Protein AF-A0A533YAJ2-F1 (afdb_monomer)

Secondary structure (DSSP, 8-st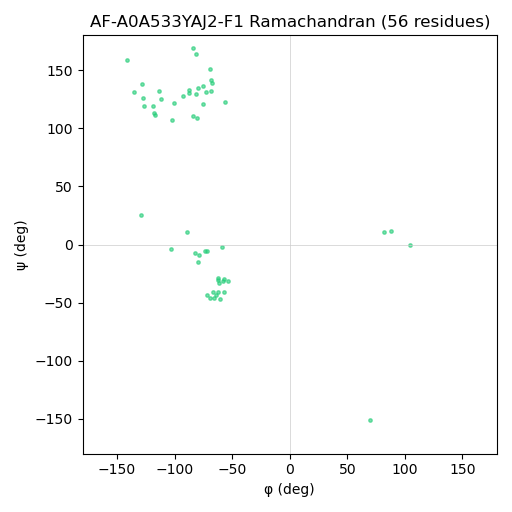ate):
-PPEEEEPPEEE-S--GGGTSSS-EEE--HHHHHHHHHTT-EEEEPP--S-HHHHTT-

Sequence (58 aa):
MKPIIGVTPDFNAGDREDMGGREPTYFLRARYLRAIQELGGVPLILPLTGDRALQRHL

pLDDT: mean 88.33, std 8.14, range [66.44, 98.25]

Solvent-accessible surface area (backbone atoms only — not comparable to full-atom values): 3740 Å² total; per-residue (Å²): 135,64,54,78,43,81,39,76,60,49,82,42,80,17,84,43,70,95,74,77,22,80,56,69,40,77,45,74,64,66,68,61,53,46,57,38,44,78,74,55,32,44,72,40,80,50,84,91,68,92,48,70,72,61,64,76,78,110

Nearest PDB structures (foldseek):
  6vtv-assembly1_A  TM=8.027E-01  e=1.365E-02  Escherichia coli K-12
  3eye-assembly1_A  TM=4.833E-01  e=2.261E+00  Escherichia coli O157:H7
  8hmz-assembly1_B  TM=2.374E-01  e=2.422E+00  Homo sapiens

Mean predicted aligned error: 5.06 Å

Radius of gyration: 13.95 Å; Cα contacts (8 Å, |Δi|>4): 71; chains: 1; bounding box: 25×32×36 Å

Structure (mmCIF, N/CA/C/O backbone):
data_AF-A0A533YAJ2-F1
#
_entry.id   AF-A0A533YAJ2-F1
#
loop_
_atom_site.group_PDB
_atom_site.id
_atom_site.type_symbol
_atom_site.label_atom_id
_atom_site.label_alt_id
_atom_site.label_comp_id
_atom_site.label_a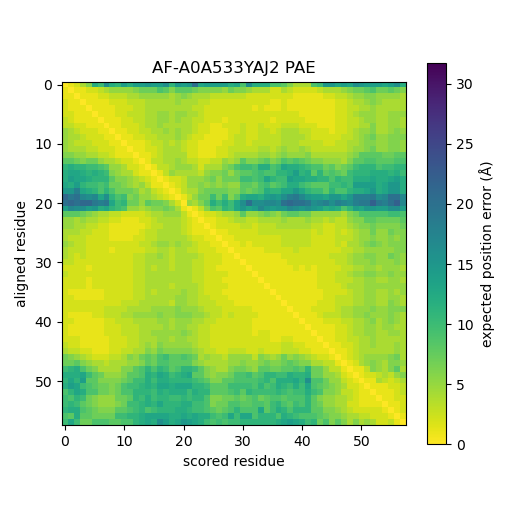sym_id
_atom_site.label_entity_id
_atom_site.label_seq_id
_atom_site.pdbx_PDB_ins_code
_atom_site.Cartn_x
_atom_site.Cartn_y
_atom_site.Cartn_z
_atom_site.occupancy
_atom_site.B_iso_or_equiv
_atom_site.auth_seq_id
_atom_site.auth_comp_id
_atom_site.auth_asym_id
_atom_site.auth_atom_id
_atom_site.pdbx_PDB_model_num
ATOM 1 N N . MET A 1 1 ? -12.969 -0.440 19.384 1.00 88.44 1 MET A N 1
ATOM 2 C CA . MET A 1 1 ? -12.019 -1.170 18.511 1.00 88.44 1 MET A CA 1
ATOM 3 C C . MET A 1 1 ? -11.769 -0.334 17.267 1.00 88.44 1 MET A C 1
ATOM 5 O O . MET A 1 1 ? -12.728 0.253 16.784 1.00 88.44 1 MET A O 1
ATOM 9 N N . LYS A 1 2 ? -10.527 -0.245 16.775 1.00 94.81 2 LYS A N 1
ATOM 10 C CA . LYS A 1 2 ? -10.235 0.430 15.498 1.00 94.81 2 LYS A CA 1
ATOM 11 C C . LYS A 1 2 ? -10.378 -0.577 14.346 1.00 94.81 2 LYS A C 1
ATOM 13 O O . LYS A 1 2 ? -9.861 -1.684 14.501 1.00 94.81 2 LYS A O 1
ATOM 18 N N . PRO A 1 3 ? -11.065 -0.249 13.237 1.00 97.50 3 PRO A N 1
ATOM 19 C CA . PRO A 1 3 ? -11.177 -1.155 12.097 1.00 97.50 3 PRO A CA 1
ATOM 20 C C . PRO A 1 3 ? -9.817 -1.335 11.411 1.00 97.50 3 PRO A C 1
ATOM 22 O O . PRO A 1 3 ? -9.077 -0.365 11.239 1.00 97.50 3 PRO A O 1
ATOM 25 N N . ILE A 1 4 ? -9.502 -2.570 11.017 1.00 97.31 4 ILE A N 1
ATOM 26 C CA . ILE A 1 4 ? -8.325 -2.890 10.200 1.00 97.31 4 ILE A CA 1
ATOM 27 C C . ILE A 1 4 ? -8.754 -2.867 8.737 1.00 97.31 4 ILE A C 1
ATOM 29 O O . ILE A 1 4 ? -9.728 -3.524 8.374 1.00 97.31 4 ILE A O 1
ATOM 33 N N . ILE A 1 5 ? -8.032 -2.115 7.910 1.00 96.44 5 ILE A N 1
ATOM 34 C CA . ILE A 1 5 ? -8.328 -1.966 6.485 1.00 96.44 5 ILE A CA 1
ATOM 35 C C . ILE A 1 5 ? -7.145 -2.501 5.683 1.00 96.44 5 ILE A C 1
ATOM 37 O O . ILE A 1 5 ? -6.056 -1.927 5.725 1.00 96.44 5 ILE A O 1
ATOM 41 N N . GLY A 1 6 ? -7.366 -3.598 4.959 1.00 93.88 6 GLY A N 1
ATOM 42 C CA . GLY A 1 6 ? -6.400 -4.132 4.004 1.00 93.88 6 GLY A CA 1
ATOM 43 C C . GLY A 1 6 ? -6.248 -3.201 2.802 1.00 93.88 6 GLY A C 1
ATOM 44 O O . GLY A 1 6 ? -7.243 -2.758 2.230 1.00 93.88 6 GLY A O 1
ATOM 45 N N . VAL A 1 7 ? -5.008 -2.902 2.420 1.00 94.44 7 VAL A N 1
ATOM 46 C CA . VAL A 1 7 ? -4.683 -2.054 1.269 1.00 94.44 7 VAL A CA 1
ATOM 47 C C . VAL A 1 7 ? -3.728 -2.808 0.354 1.00 94.44 7 VAL A C 1
ATOM 49 O O . VAL A 1 7 ? 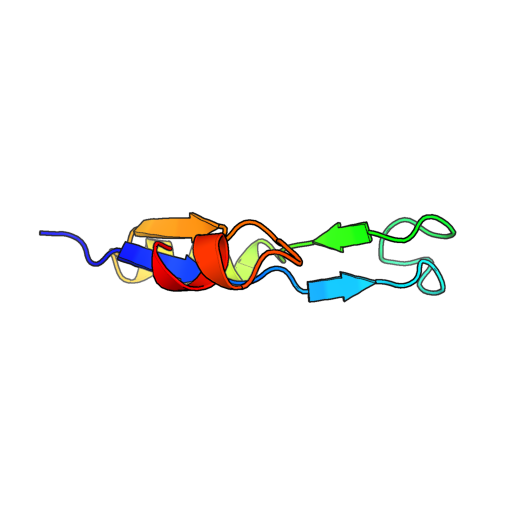-2.622 -3.173 0.757 1.00 94.44 7 VAL A O 1
ATOM 52 N N . THR A 1 8 ? -4.150 -3.037 -0.886 1.00 92.38 8 THR A N 1
ATOM 53 C CA . THR A 1 8 ? -3.293 -3.603 -1.929 1.00 92.38 8 THR A CA 1
ATOM 54 C C . THR A 1 8 ? -2.393 -2.513 -2.515 1.00 92.38 8 THR A C 1
ATOM 56 O O . THR A 1 8 ? -2.891 -1.422 -2.804 1.00 92.38 8 THR A O 1
ATOM 5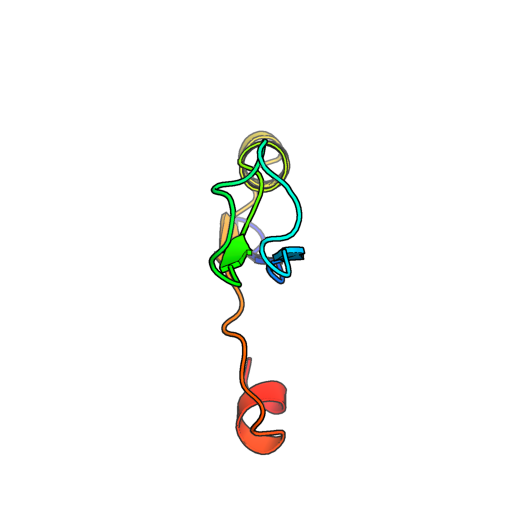9 N N . PRO A 1 9 ? -1.091 -2.770 -2.705 1.00 91.19 9 PRO A N 1
ATOM 60 C CA . PRO A 1 9 ? -0.214 -1.839 -3.405 1.00 91.19 9 PRO A CA 1
ATOM 61 C C . PRO A 1 9 ? -0.551 -1.749 -4.901 1.00 91.19 9 PRO A C 1
ATOM 63 O O . PRO A 1 9 ? -1.013 -2.717 -5.506 1.00 91.19 9 PRO A O 1
ATOM 66 N N . ASP A 1 10 ? -0.280 -0.585 -5.489 1.00 89.50 10 ASP A N 1
ATOM 67 C CA . ASP A 1 10 ? -0.300 -0.362 -6.937 1.00 89.50 10 ASP A CA 1
ATOM 68 C C . ASP A 1 10 ? 1.016 -0.842 -7.570 1.00 89.50 10 ASP A C 1
ATOM 70 O O . ASP A 1 10 ? 2.024 -1.019 -6.880 1.00 89.50 10 ASP A O 1
ATOM 74 N N . PHE A 1 11 ? 1.028 -1.009 -8.895 1.00 88.50 11 PHE A N 1
ATOM 75 C CA . PHE A 1 11 ? 2.215 -1.374 -9.669 1.00 88.50 11 PHE A CA 1
ATOM 76 C C . PHE A 1 11 ? 2.648 -0.239 -10.600 1.00 88.50 11 PHE A C 1
ATOM 78 O O . PHE A 1 11 ? 1.837 0.328 -11.333 1.00 88.50 11 PHE A O 1
ATOM 85 N N . ASN A 1 12 ? 3.940 0.070 -10.585 1.00 88.62 12 ASN A N 1
ATOM 86 C CA . ASN A 1 12 ? 4.610 0.888 -11.585 1.00 88.62 12 ASN A CA 1
ATOM 87 C C . ASN A 1 12 ? 5.575 -0.018 -12.361 1.00 88.62 12 ASN A C 1
ATOM 89 O O . ASN A 1 12 ? 6.437 -0.644 -11.749 1.00 88.62 12 ASN A O 1
ATOM 93 N N . ALA A 1 13 ? 5.463 -0.070 -13.691 1.00 89.75 13 ALA A N 1
ATOM 94 C CA . ALA A 1 13 ? 6.351 -0.877 -14.534 1.00 89.75 13 ALA A CA 1
ATOM 95 C C . ALA A 1 13 ? 7.766 -0.281 -14.668 1.00 89.75 13 ALA A C 1
ATOM 97 O O . ALA A 1 13 ? 8.644 -0.902 -15.262 1.00 89.75 13 ALA A O 1
ATOM 98 N N . GLY A 1 14 ? 7.980 0.914 -14.117 1.00 87.88 14 GLY A N 1
ATOM 99 C CA . GLY A 1 14 ? 9.235 1.652 -14.196 1.00 87.88 14 GLY A CA 1
ATOM 100 C C . GLY A 1 14 ? 9.346 2.544 -15.437 1.00 87.88 14 GLY A C 1
ATOM 101 O O . GLY A 1 14 ? 10.408 3.082 -15.743 1.00 87.88 14 GLY A O 1
ATOM 102 N N . ASP A 1 15 ? 8.242 2.731 -16.156 1.00 85.31 15 ASP A N 1
ATOM 103 C CA . ASP A 1 15 ? 8.106 3.660 -17.282 1.00 85.31 15 ASP A CA 1
ATOM 104 C C . ASP A 1 15 ? 7.828 5.105 -16.828 1.00 85.31 15 ASP A C 1
ATOM 106 O O . ASP A 1 15 ? 7.863 6.041 -17.627 1.00 85.31 15 ASP A O 1
ATOM 110 N N . ARG A 1 16 ? 7.592 5.299 -15.527 1.00 80.25 16 ARG A N 1
ATOM 111 C CA . ARG A 1 16 ? 7.301 6.593 -14.911 1.00 80.25 16 ARG A CA 1
ATOM 112 C C . ARG A 1 16 ? 8.500 7.186 -14.180 1.00 80.25 16 ARG A C 1
ATOM 114 O O . ARG A 1 16 ? 8.836 6.778 -13.065 1.00 80.25 16 ARG A O 1
ATOM 121 N N . GLU A 1 17 ? 9.089 8.218 -14.778 1.00 75.75 17 GLU A N 1
ATOM 122 C CA . GLU A 1 17 ? 10.219 8.963 -14.202 1.00 75.75 17 GLU A CA 1
ATOM 123 C C . GLU A 1 17 ? 9.866 9.646 -12.869 1.00 75.75 17 GLU A C 1
ATOM 125 O O . GLU A 1 17 ? 10.694 9.691 -11.962 1.00 75.75 17 GLU A O 1
ATOM 130 N N . ASP A 1 18 ? 8.616 10.094 -12.697 1.00 79.69 18 ASP A N 1
ATOM 131 C CA . ASP A 1 18 ? 8.128 10.752 -11.474 1.00 79.69 18 ASP A CA 1
ATOM 132 C C . ASP A 1 18 ? 7.948 9.800 -10.275 1.00 79.69 18 ASP A C 1
ATOM 134 O O . ASP A 1 18 ? 7.619 10.239 -9.171 1.00 79.69 18 ASP A O 1
ATOM 138 N N . MET A 1 19 ? 8.132 8.494 -10.487 1.00 73.94 19 MET A N 1
ATOM 139 C CA . MET A 1 19 ? 7.821 7.426 -9.530 1.00 73.94 19 MET A CA 1
ATOM 140 C C . MET A 1 19 ? 8.990 6.450 -9.316 1.00 73.94 19 MET A C 1
ATOM 142 O O . MET A 1 19 ? 8.762 5.303 -8.939 1.00 73.94 19 MET A O 1
ATOM 146 N N . GLY A 1 20 ? 10.232 6.896 -9.539 1.00 66.44 20 GLY A N 1
ATOM 147 C CA . GLY A 1 20 ? 11.444 6.101 -9.283 1.00 66.44 20 GLY A CA 1
ATOM 148 C C . GLY A 1 20 ? 12.130 5.534 -10.530 1.00 66.44 20 GLY A C 1
ATOM 149 O O . GLY A 1 20 ? 13.186 4.920 -10.404 1.00 66.44 20 GLY A O 1
ATOM 150 N N . GLY A 1 21 ? 11.601 5.788 -11.732 1.00 69.69 21 GLY A N 1
ATOM 151 C CA . GLY A 1 21 ? 12.247 5.388 -12.985 1.00 69.69 21 GLY A CA 1
ATOM 152 C C . GLY A 1 21 ? 12.242 3.873 -13.232 1.00 69.69 21 GLY A C 1
ATOM 153 O O . GLY A 1 21 ? 11.331 3.187 -12.793 1.00 69.69 21 GLY A O 1
ATOM 154 N N . ARG A 1 22 ? 13.263 3.379 -13.955 1.00 76.12 22 ARG A N 1
ATOM 155 C CA . ARG A 1 22 ? 13.341 2.106 -14.722 1.00 76.12 22 ARG A CA 1
ATOM 156 C C . ARG A 1 22 ? 13.121 0.783 -13.968 1.00 76.12 22 ARG A C 1
ATOM 158 O O . ARG A 1 22 ? 13.185 -0.266 -14.606 1.00 76.12 22 ARG A O 1
ATOM 165 N N . GLU A 1 23 ? 12.907 0.797 -12.657 1.00 86.12 23 GLU A N 1
ATOM 166 C CA . GLU A 1 23 ? 12.733 -0.423 -11.865 1.00 86.12 23 GLU A CA 1
ATOM 167 C C . GLU A 1 23 ? 11.246 -0.690 -11.569 1.00 86.12 23 GLU A C 1
ATOM 169 O O . GLU A 1 23 ? 10.578 0.147 -10.949 1.00 86.12 23 GLU A O 1
ATOM 174 N N . PRO A 1 24 ? 10.706 -1.853 -11.981 1.00 88.19 24 PRO A N 1
ATOM 175 C CA . PRO A 1 24 ? 9.350 -2.250 -11.633 1.00 88.19 24 PRO A CA 1
ATOM 176 C C . PRO A 1 24 ? 9.145 -2.253 -10.118 1.00 88.19 24 PRO A C 1
ATOM 178 O O . PRO A 1 24 ? 9.840 -2.954 -9.386 1.00 88.19 24 P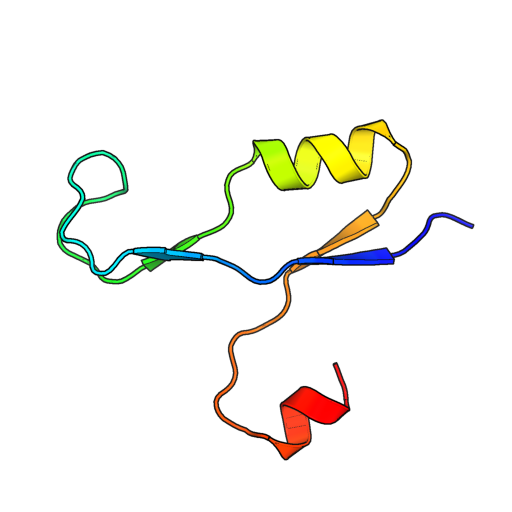RO A O 1
ATOM 181 N N . THR A 1 25 ? 8.173 -1.477 -9.647 1.00 87.81 25 THR A N 1
ATOM 182 C CA . THR A 1 25 ? 7.996 -1.200 -8.220 1.00 87.81 25 THR A CA 1
ATOM 183 C C . THR A 1 25 ? 6.535 -1.320 -7.822 1.00 87.81 25 THR A C 1
ATOM 185 O O . THR A 1 25 ? 5.651 -0.714 -8.431 1.00 87.81 25 THR A O 1
ATOM 188 N N . TYR A 1 26 ? 6.282 -2.055 -6.742 1.00 88.94 26 TYR A N 1
ATOM 189 C CA . TYR A 1 26 ? 5.005 -2.002 -6.042 1.00 88.94 26 TYR A CA 1
ATOM 190 C C . TYR A 1 26 ? 5.031 -0.898 -4.994 1.00 88.94 26 TYR A C 1
ATOM 192 O O . TYR A 1 26 ? 5.970 -0.813 -4.202 1.00 88.94 26 TYR A O 1
ATOM 200 N N . PHE A 1 27 ? 4.011 -0.044 -4.978 1.00 89.00 27 PHE A N 1
ATOM 201 C CA . PHE A 1 27 ? 4.012 1.146 -4.133 1.00 89.00 27 PHE A CA 1
ATOM 202 C C . PHE A 1 27 ? 2.643 1.437 -3.521 1.00 89.00 27 PHE A C 1
ATOM 204 O O . PHE A 1 27 ? 1.596 1.033 -4.022 1.00 89.00 27 PHE A O 1
ATOM 211 N N . LEU A 1 28 ? 2.655 2.204 -2.432 1.00 91.44 28 LEU A N 1
ATOM 212 C CA . LEU A 1 28 ? 1.463 2.792 -1.834 1.00 91.44 28 LEU A CA 1
ATOM 213 C C . LEU A 1 28 ? 1.670 4.287 -1.669 1.00 91.44 28 LEU A C 1
ATOM 215 O O . LEU A 1 28 ? 2.633 4.739 -1.049 1.00 91.44 28 LEU A O 1
ATOM 219 N N . ARG A 1 29 ? 0.738 5.081 -2.198 1.00 90.75 29 ARG 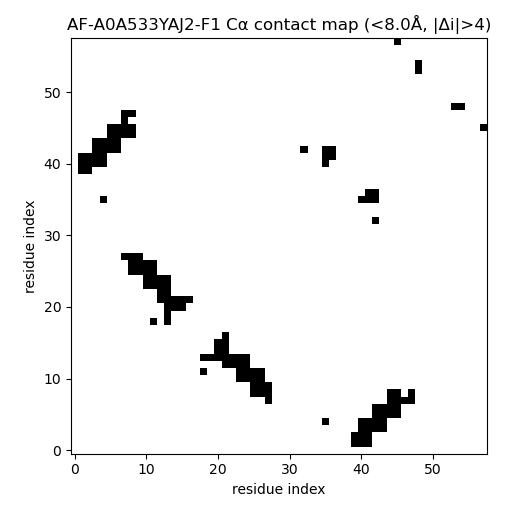A N 1
ATOM 220 C CA . ARG A 1 29 ? 0.779 6.525 -1.971 1.00 90.75 29 ARG A CA 1
ATOM 221 C C . ARG A 1 29 ? 0.380 6.826 -0.534 1.00 90.75 29 ARG A C 1
ATOM 223 O O . ARG A 1 29 ? -0.686 6.415 -0.079 1.00 90.75 29 ARG A O 1
ATOM 230 N N . ALA A 1 30 ? 1.184 7.644 0.139 1.00 93.75 30 ALA A N 1
ATOM 231 C CA . ALA A 1 30 ? 0.979 8.007 1.541 1.00 93.75 30 ALA A CA 1
ATOM 232 C C . ALA A 1 30 ? -0.428 8.559 1.843 1.00 93.75 30 ALA A C 1
ATOM 234 O O . ALA A 1 30 ? -0.957 8.326 2.926 1.00 93.75 30 ALA A O 1
ATOM 235 N N . ARG A 1 31 ? -1.064 9.244 0.878 1.00 95.62 31 ARG A N 1
ATOM 236 C CA . ARG A 1 31 ? -2.424 9.789 1.038 1.00 95.62 31 ARG A CA 1
ATOM 237 C C . ARG A 1 31 ? -3.480 8.728 1.374 1.00 95.62 31 ARG A C 1
ATOM 239 O O . ARG A 1 31 ? -4.426 9.045 2.079 1.00 95.62 31 ARG A O 1
ATOM 246 N N . TYR A 1 32 ? -3.322 7.489 0.902 1.00 94.94 32 TYR A N 1
ATOM 247 C CA . TYR A 1 32 ? -4.285 6.420 1.182 1.00 94.94 32 TYR A CA 1
ATOM 248 C C . TYR A 1 32 ? -4.187 5.960 2.638 1.00 94.94 32 TYR A C 1
ATOM 250 O O . TYR A 1 32 ? -5.199 5.829 3.318 1.00 94.94 32 TYR A O 1
ATOM 258 N N . LEU A 1 33 ? -2.957 5.795 3.138 1.00 95.19 33 LEU A N 1
ATOM 259 C CA . LEU A 1 33 ? -2.708 5.433 4.533 1.00 95.19 33 LEU A CA 1
ATOM 260 C C . LEU A 1 33 ? -3.196 6.533 5.478 1.00 95.19 33 LEU A C 1
ATOM 262 O O . LEU A 1 33 ? -3.871 6.236 6.461 1.00 95.19 33 LEU A O 1
ATOM 266 N N . ARG A 1 34 ? -2.919 7.799 5.136 1.00 97.19 34 ARG A N 1
ATOM 267 C CA . ARG A 1 34 ? -3.387 8.949 5.918 1.00 97.19 34 ARG A CA 1
ATOM 268 C C . ARG A 1 34 ? -4.905 9.010 6.004 1.00 97.19 34 ARG A C 1
ATOM 270 O O . ARG A 1 34 ? -5.415 9.121 7.108 1.00 97.19 34 ARG A O 1
ATOM 277 N N . ALA A 1 35 ? -5.617 8.843 4.889 1.00 97.44 35 ALA A N 1
ATOM 278 C CA . ALA A 1 35 ? -7.080 8.862 4.890 1.00 97.44 35 ALA A CA 1
ATOM 279 C C . ALA A 1 35 ? -7.683 7.803 5.836 1.00 97.44 35 ALA A C 1
ATOM 281 O O . ALA A 1 35 ? -8.629 8.085 6.567 1.00 97.44 35 ALA A O 1
ATOM 282 N N . ILE A 1 36 ? -7.107 6.595 5.871 1.00 97.81 36 ILE A N 1
ATOM 283 C CA . ILE A 1 36 ? -7.541 5.531 6.792 1.00 97.81 36 ILE A CA 1
ATOM 284 C C . ILE A 1 36 ? -7.262 5.925 8.249 1.00 97.81 36 ILE A C 1
ATOM 286 O O . ILE A 1 36 ? -8.124 5.763 9.113 1.00 97.81 36 ILE A O 1
ATOM 290 N N . GLN A 1 37 ? -6.066 6.444 8.526 1.00 97.31 37 GLN A N 1
ATOM 291 C CA . GLN A 1 37 ? -5.646 6.822 9.876 1.00 97.31 37 GLN A CA 1
ATOM 292 C C . GLN A 1 37 ? -6.447 8.008 10.432 1.00 97.31 37 GLN A C 1
ATOM 294 O O . GLN A 1 37 ? -6.840 7.980 11.599 1.00 97.31 37 GLN A O 1
ATOM 299 N N . GLU A 1 38 ? -6.721 9.021 9.608 1.00 98.25 38 GLU A N 1
ATOM 300 C CA . GLU A 1 38 ? -7.489 10.223 9.968 1.00 98.25 38 GLU A CA 1
ATOM 301 C C . GLU A 1 38 ? -8.933 9.890 10.366 1.00 98.25 38 GLU A C 1
ATOM 303 O O . GLU A 1 38 ? -9.498 10.535 11.246 1.00 98.25 38 GLU A O 1
ATOM 308 N N . LEU A 1 39 ? -9.504 8.826 9.794 1.00 97.62 39 LEU A N 1
ATOM 309 C CA . LEU A 1 39 ? -10.832 8.309 10.142 1.00 97.62 39 LEU A CA 1
ATOM 310 C C . LEU A 1 39 ? -10.802 7.266 11.276 1.00 97.62 39 LEU A C 1
ATOM 312 O O . LEU A 1 39 ? -11.801 6.601 11.548 1.00 97.62 39 LEU A O 1
ATOM 316 N N . GLY A 1 40 ? -9.661 7.113 11.955 1.00 97.69 40 GLY A N 1
ATOM 317 C CA . GLY A 1 40 ? -9.505 6.235 13.116 1.00 97.69 40 GLY A CA 1
ATOM 318 C C . GLY A 1 40 ? -9.269 4.756 12.793 1.00 97.69 40 GLY A C 1
ATOM 319 O 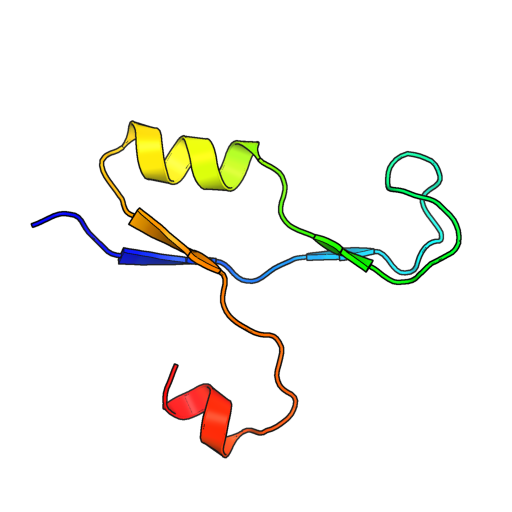O . GLY A 1 40 ? -9.308 3.929 13.709 1.00 97.69 40 GLY A O 1
ATOM 320 N N . GLY A 1 41 ? -9.010 4.412 11.529 1.00 98.06 41 GLY A N 1
ATOM 321 C CA . GLY A 1 41 ? -8.668 3.059 11.090 1.00 98.06 41 GLY A CA 1
ATOM 322 C C . GLY A 1 41 ? -7.186 2.705 11.250 1.00 98.06 41 GLY A C 1
ATOM 323 O O . GLY A 1 41 ? -6.334 3.556 11.517 1.00 98.06 41 GLY A O 1
ATOM 324 N N . VAL A 1 42 ? -6.874 1.421 11.070 1.00 97.94 42 VAL A N 1
ATOM 325 C CA . VAL A 1 42 ? -5.510 0.874 11.037 1.00 97.94 42 VAL A CA 1
ATOM 326 C C . VAL A 1 42 ? -5.261 0.277 9.648 1.00 97.94 42 VAL A C 1
ATOM 328 O O . VAL A 1 42 ? -5.892 -0.724 9.308 1.00 97.94 42 VAL A O 1
ATOM 331 N N . PRO A 1 43 ? -4.381 0.864 8.820 1.00 96.75 43 PRO A N 1
ATOM 332 C CA . PRO A 1 43 ? -4.067 0.296 7.516 1.00 96.75 43 PRO A CA 1
ATOM 333 C C . PRO A 1 43 ? -3.155 -0.931 7.654 1.00 96.75 43 PRO A C 1
ATOM 335 O O . PRO A 1 43 ? -2.165 -0.896 8.387 1.00 96.75 43 PRO A O 1
ATOM 338 N N . LEU A 1 44 ? -3.464 -1.990 6.909 1.00 94.38 44 LEU A N 1
ATOM 339 C CA . LEU A 1 44 ? -2.640 -3.188 6.754 1.00 94.38 44 LEU A CA 1
ATOM 340 C C . LEU A 1 44 ? -2.251 -3.328 5.281 1.00 94.38 44 LEU A C 1
ATOM 342 O O . LEU A 1 44 ? -3.115 -3.460 4.419 1.00 94.38 44 LEU A O 1
ATOM 346 N N . ILE A 1 45 ? -0.954 -3.302 4.984 1.00 91.56 45 ILE A N 1
ATOM 347 C CA . ILE A 1 45 ? -0.464 -3.513 3.618 1.00 91.56 45 ILE A CA 1
ATOM 348 C C . ILE A 1 45 ? -0.565 -5.002 3.306 1.00 91.56 45 ILE A C 1
ATOM 350 O O . ILE A 1 45 ? 0.033 -5.821 4.006 1.00 91.56 45 ILE A O 1
ATOM 354 N N . LEU A 1 46 ? -1.319 -5.346 2.264 1.00 89.56 46 LEU A N 1
ATOM 355 C CA . LEU A 1 46 ? -1.482 -6.735 1.855 1.00 89.56 46 LEU A CA 1
ATOM 356 C C . LEU A 1 46 ? -0.277 -7.182 1.015 1.00 89.56 46 LEU A C 1
ATOM 358 O O . LEU A 1 46 ? 0.092 -6.487 0.062 1.00 89.56 46 LEU A O 1
ATOM 362 N N . PRO A 1 47 ? 0.350 -8.326 1.344 1.00 83.50 47 PRO A N 1
ATOM 363 C CA . PRO A 1 47 ? 1.462 -8.845 0.570 1.00 83.50 47 PRO A CA 1
ATOM 364 C C . PRO A 1 47 ? 0.984 -9.305 -0.807 1.00 83.50 47 PRO A C 1
ATOM 366 O O . PRO A 1 47 ? -0.077 -9.913 -0.959 1.00 83.50 47 PRO A O 1
ATOM 369 N N . LEU A 1 48 ? 1.807 -9.052 -1.819 1.00 83.88 48 LEU A N 1
ATOM 370 C CA . LEU A 1 48 ? 1.571 -9.564 -3.159 1.00 83.88 48 LEU A CA 1
ATOM 371 C C . LEU A 1 48 ? 2.125 -10.975 -3.251 1.00 83.88 48 LEU A C 1
ATOM 373 O O . LEU A 1 48 ? 3.334 -11.192 -3.214 1.00 83.88 48 LEU A O 1
ATOM 377 N N . THR A 1 49 ? 1.223 -11.939 -3.365 1.00 83.81 49 THR A N 1
ATOM 378 C CA . THR A 1 49 ? 1.571 -13.344 -3.533 1.00 83.81 49 THR A CA 1
ATOM 379 C C . THR A 1 49 ? 0.840 -13.925 -4.734 1.00 83.81 49 THR A C 1
ATOM 381 O O . THR A 1 49 ? -0.346 -13.659 -4.942 1.00 83.81 49 THR A O 1
ATOM 384 N N . GLY A 1 50 ? 1.557 -14.726 -5.525 1.00 80.81 50 GLY A N 1
ATOM 385 C CA . GLY A 1 50 ? 0.972 -15.562 -6.575 1.00 80.81 50 GLY A CA 1
ATOM 386 C C . GLY A 1 50 ? 0.336 -16.849 -6.035 1.00 80.81 50 GLY A C 1
ATOM 387 O O . GLY A 1 50 ? -0.343 -17.555 -6.779 1.00 80.81 50 GLY A O 1
ATOM 388 N N . ASP A 1 51 ? 0.537 -17.161 -4.751 1.00 86.88 51 ASP A N 1
ATOM 389 C CA . ASP A 1 51 ? -0.017 -18.350 -4.110 1.00 86.88 51 ASP A CA 1
ATOM 390 C C . ASP A 1 51 ? -1.485 -18.128 -3.713 1.00 86.88 51 ASP A C 1
ATOM 392 O O . ASP A 1 51 ? -1.804 -17.409 -2.762 1.00 86.88 51 ASP A O 1
ATOM 396 N N . ARG A 1 52 ? -2.396 -18.801 -4.426 1.00 79.62 52 ARG A N 1
ATOM 397 C CA . ARG A 1 52 ? -3.841 -18.763 -4.153 1.00 79.62 52 ARG A CA 1
ATOM 398 C C . ARG A 1 52 ? -4.223 -19.315 -2.781 1.00 79.62 52 ARG A C 1
ATOM 400 O O . ARG A 1 52 ? -5.265 -18.920 -2.260 1.00 79.62 52 ARG A O 1
ATOM 407 N N . ALA A 1 53 ? -3.459 -20.251 -2.219 1.00 86.00 53 ALA A N 1
ATOM 408 C CA . ALA A 1 53 ? -3.720 -20.750 -0.875 1.00 86.00 53 ALA A CA 1
ATOM 409 C C . ALA A 1 53 ? -3.419 -19.648 0.141 1.00 86.00 53 ALA A C 1
ATOM 411 O O . ALA A 1 53 ? -4.269 -19.360 0.982 1.00 86.00 53 ALA A O 1
ATOM 412 N N . LEU A 1 54 ? -2.280 -18.966 0.001 1.00 82.19 54 LEU A N 1
ATOM 413 C CA . LEU A 1 54 ? -1.915 -17.847 0.868 1.00 82.19 54 LEU A CA 1
ATOM 414 C C . LEU A 1 54 ? -2.917 -16.685 0.759 1.00 82.19 54 LEU A C 1
ATOM 416 O O . LEU A 1 54 ? -3.333 -16.160 1.784 1.00 82.19 54 LEU A O 1
ATOM 420 N N . GLN A 1 55 ? 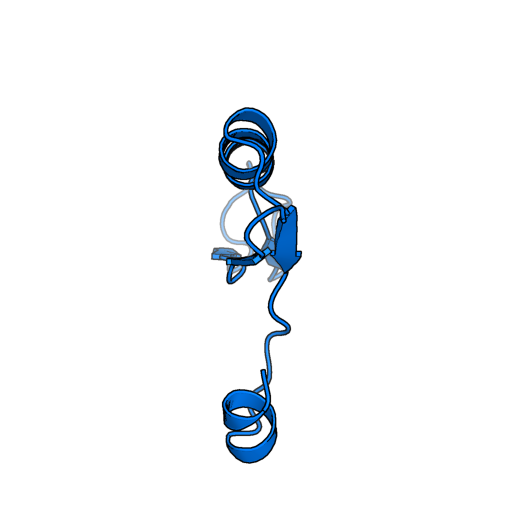-3.399 -16.358 -0.447 1.00 78.12 55 GLN A N 1
ATOM 421 C CA . GLN A 1 55 ? -4.407 -15.302 -0.659 1.00 78.12 55 GLN A CA 1
ATOM 422 C C . GLN A 1 55 ? -5.716 -15.506 0.117 1.00 78.12 55 GLN A C 1
ATOM 424 O O . GLN A 1 55 ? -6.375 -14.531 0.445 1.00 78.12 55 GLN A O 1
ATOM 429 N N . ARG A 1 56 ? -6.121 -16.751 0.394 1.00 79.69 56 ARG A N 1
ATOM 430 C CA . ARG A 1 56 ? -7.369 -17.050 1.125 1.00 79.69 56 ARG A CA 1
ATOM 431 C C . ARG A 1 56 ? -7.245 -16.892 2.641 1.00 79.69 56 ARG A C 1
ATOM 433 O O . ARG A 1 56 ? -8.265 -16.915 3.321 1.00 79.69 56 ARG A O 1
ATOM 440 N N . HIS A 1 57 ? -6.017 -16.824 3.151 1.00 78.06 57 HIS A N 1
ATOM 441 C CA . HIS A 1 57 ? -5.718 -16.719 4.581 1.00 78.06 57 HIS A CA 1
ATOM 442 C C . HIS A 1 57 ? -5.327 -15.293 5.002 1.00 78.06 57 HIS A C 1
ATOM 444 O O . HIS A 1 57 ? -5.092 -15.065 6.188 1.00 78.06 57 HIS A O 1
ATOM 450 N N . LEU A 1 58 ? -5.225 -14.373 4.036 1.00 69.56 58 LEU A N 1
ATOM 451 C CA . LEU A 1 58 ? -5.038 -12.933 4.232 1.00 69.56 58 LEU A CA 1
ATOM 452 C C . LEU A 1 58 ? -6.399 -12.242 4.360 1.00 69.56 58 LEU A C 1
ATOM 454 O O . LEU A 1 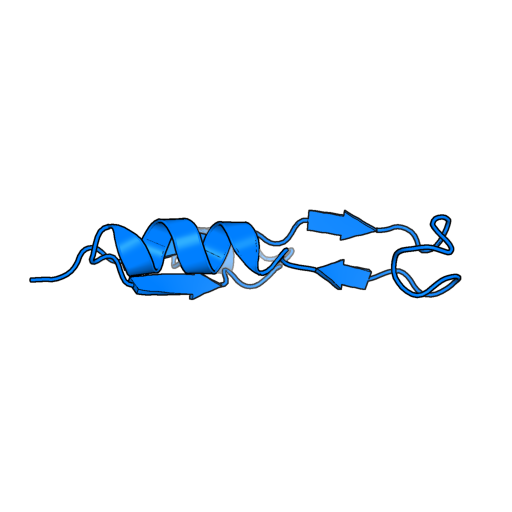58 ? -6.476 -11.282 5.157 1.00 69.56 58 LEU A O 1
#

Foldseek 3Di:
DAAEDEDEWDWDCQCDPPPPHNDIDTDDDVVVCCVQVVVRHHYDYDDDDPDPVVVVVD